Protein AF-A0A971W0V7-F1 (afdb_monomer)

Structure (mmCIF, N/CA/C/O backbone):
data_AF-A0A971W0V7-F1
#
_entry.id   AF-A0A971W0V7-F1
#
loop_
_atom_site.group_PDB
_atom_site.id
_atom_site.type_symbol
_atom_site.label_atom_id
_atom_site.label_alt_id
_atom_site.label_comp_id
_atom_site.label_asym_id
_atom_site.label_entity_id
_atom_site.label_seq_id
_atom_site.pdbx_PDB_ins_code
_atom_site.Cartn_x
_atom_site.Cartn_y
_atom_site.Cartn_z
_atom_site.occupancy
_atom_site.B_iso_or_equiv
_atom_site.auth_seq_id
_atom_site.auth_comp_id
_atom_site.auth_asym_id
_atom_site.auth_atom_id
_atom_site.pdbx_PDB_model_num
ATOM 1 N N . ASP A 1 1 ? -8.058 -4.081 -15.579 1.00 74.81 1 ASP A N 1
ATOM 2 C CA . ASP A 1 1 ? -6.593 -4.153 -15.419 1.00 74.81 1 ASP A CA 1
ATOM 3 C C . ASP A 1 1 ? -6.199 -4.548 -14.016 1.00 74.81 1 ASP A C 1
ATOM 5 O O . ASP A 1 1 ? -6.990 -4.380 -13.095 1.00 74.81 1 ASP A O 1
ATOM 9 N N . LYS A 1 2 ? -5.006 -5.125 -13.870 1.00 86.19 2 LYS A N 1
ATOM 10 C CA . LYS A 1 2 ? -4.454 -5.569 -12.589 1.00 86.19 2 LYS A CA 1
ATOM 11 C C . LYS A 1 2 ? -3.253 -4.693 -12.241 1.00 86.19 2 LYS A C 1
ATOM 13 O O . LYS A 1 2 ? -2.432 -4.404 -13.107 1.00 86.19 2 LYS A O 1
ATOM 18 N N . ILE A 1 3 ? -3.159 -4.311 -10.973 1.00 90.88 3 ILE A N 1
ATOM 19 C CA . ILE A 1 3 ? -2.002 -3.635 -10.384 1.00 90.88 3 ILE A CA 1
ATOM 20 C C . ILE A 1 3 ? -1.485 -4.544 -9.269 1.00 90.88 3 ILE A C 1
ATOM 22 O O . ILE A 1 3 ? -2.279 -5.133 -8.534 1.00 90.88 3 ILE A O 1
ATOM 26 N N . VAL A 1 4 ? -0.169 -4.703 -9.171 1.00 92.88 4 VAL A N 1
ATOM 27 C CA . VAL A 1 4 ? 0.490 -5.434 -8.083 1.00 92.88 4 VAL A CA 1
ATOM 28 C C . VAL A 1 4 ? 1.220 -4.430 -7.205 1.00 92.88 4 VAL A C 1
ATOM 30 O O . VAL A 1 4 ? 1.964 -3.588 -7.703 1.00 92.88 4 VAL A O 1
ATOM 33 N N . VAL A 1 5 ? 1.002 -4.518 -5.897 1.00 92.75 5 VAL A N 1
ATOM 34 C CA . VAL A 1 5 ? 1.614 -3.628 -4.908 1.00 92.75 5 VAL A CA 1
ATOM 35 C C . VAL A 1 5 ? 2.413 -4.471 -3.929 1.00 92.75 5 VAL A C 1
ATOM 37 O O . VAL A 1 5 ? 1.881 -5.416 -3.348 1.00 92.75 5 VAL A O 1
ATOM 40 N N . PHE A 1 6 ? 3.680 -4.120 -3.742 1.00 91.19 6 PHE A N 1
ATOM 41 C CA . PHE A 1 6 ? 4.537 -4.716 -2.727 1.00 91.19 6 PHE A CA 1
ATOM 42 C C . PHE A 1 6 ? 4.495 -3.850 -1.472 1.00 91.19 6 PHE A C 1
ATOM 44 O O . PHE A 1 6 ? 4.894 -2.687 -1.498 1.00 91.19 6 PHE A O 1
ATOM 51 N N . THR A 1 7 ? 3.983 -4.413 -0.378 1.00 89.25 7 THR A N 1
ATOM 52 C CA . THR A 1 7 ? 3.743 -3.644 0.847 1.00 89.25 7 THR A CA 1
ATOM 53 C C . THR A 1 7 ? 4.962 -3.507 1.741 1.00 89.25 7 THR A C 1
ATOM 55 O O . THR A 1 7 ? 5.034 -2.528 2.466 1.00 89.25 7 THR A O 1
ATOM 58 N N . GLY A 1 8 ? 5.924 -4.436 1.703 1.00 87.88 8 GLY A N 1
ATOM 59 C CA . GLY A 1 8 ? 7.095 -4.391 2.590 1.00 87.88 8 GLY A CA 1
ATOM 60 C C . GLY A 1 8 ? 6.697 -4.115 4.047 1.00 87.88 8 GLY A C 1
ATOM 61 O O . GLY A 1 8 ? 5.829 -4.802 4.582 1.00 87.88 8 GLY A O 1
ATOM 62 N N . ASP A 1 9 ? 7.272 -3.057 4.623 1.00 87.81 9 ASP A N 1
ATOM 63 C CA . ASP A 1 9 ? 7.015 -2.579 5.991 1.00 87.81 9 ASP A CA 1
ATOM 64 C C . ASP A 1 9 ? 5.927 -1.483 6.077 1.00 87.81 9 ASP A C 1
ATOM 66 O O . ASP A 1 9 ? 5.901 -0.700 7.030 1.00 87.81 9 ASP A O 1
ATOM 70 N N . ALA A 1 10 ? 5.048 -1.371 5.076 1.00 93.56 10 ALA A N 1
ATOM 71 C CA . ALA A 1 10 ? 4.006 -0.346 5.036 1.00 93.56 10 ALA A CA 1
ATOM 72 C C . ALA A 1 10 ? 3.074 -0.397 6.254 1.00 93.56 10 ALA A C 1
ATOM 74 O O . ALA A 1 10 ? 2.693 -1.458 6.753 1.00 93.56 10 ALA A O 1
ATOM 75 N N . GLU A 1 11 ? 2.634 0.784 6.684 1.00 95.69 11 GLU A N 1
ATOM 76 C CA . GLU A 1 11 ? 1.638 0.918 7.737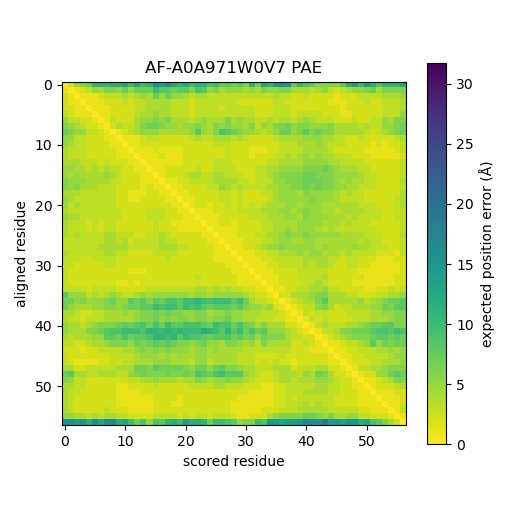 1.00 95.69 11 GLU A CA 1
ATOM 77 C C . GLU A 1 11 ? 0.259 0.470 7.224 1.00 95.69 11 GLU A C 1
ATOM 79 O O . GLU A 1 11 ? -0.277 1.044 6.276 1.00 95.69 11 GLU A O 1
ATOM 84 N N . LEU A 1 12 ? -0.324 -0.548 7.856 1.00 96.00 12 LEU A N 1
ATOM 85 C CA . LEU A 1 12 ? -1.657 -1.064 7.543 1.00 96.00 12 LEU A CA 1
ATOM 86 C C . LEU A 1 12 ? -2.658 -0.557 8.584 1.00 96.00 12 LEU A C 1
ATOM 88 O O . LEU A 1 12 ? -2.550 -0.895 9.766 1.00 96.00 12 LEU A O 1
ATOM 92 N N . VAL A 1 13 ? -3.637 0.236 8.149 1.00 96.81 13 VAL A N 1
ATOM 93 C CA . VAL A 1 13 ? -4.710 0.757 9.012 1.00 96.81 13 VAL A CA 1
ATOM 94 C C . VAL A 1 13 ? -6.079 0.635 8.349 1.00 96.81 13 VAL A C 1
ATOM 96 O O . VAL A 1 13 ? -6.174 0.493 7.133 1.00 96.81 13 VAL A O 1
ATOM 99 N N . ASN A 1 14 ? -7.149 0.714 9.132 1.00 95.81 14 ASN A N 1
ATOM 100 C CA . ASN A 1 14 ? -8.501 0.920 8.614 1.00 95.81 14 ASN A CA 1
ATOM 101 C C . ASN A 1 14 ? -8.811 2.419 8.428 1.00 95.81 14 ASN A C 1
ATOM 103 O O . ASN A 1 14 ? -8.002 3.288 8.772 1.00 95.81 14 ASN A O 1
ATOM 107 N N . ALA A 1 15 ? -9.994 2.727 7.896 1.00 94.00 15 ALA A N 1
ATOM 108 C CA . ALA A 1 15 ? -10.468 4.096 7.688 1.00 94.00 15 ALA A CA 1
ATOM 109 C C . ALA A 1 15 ? -10.528 4.943 8.980 1.00 94.00 15 ALA A C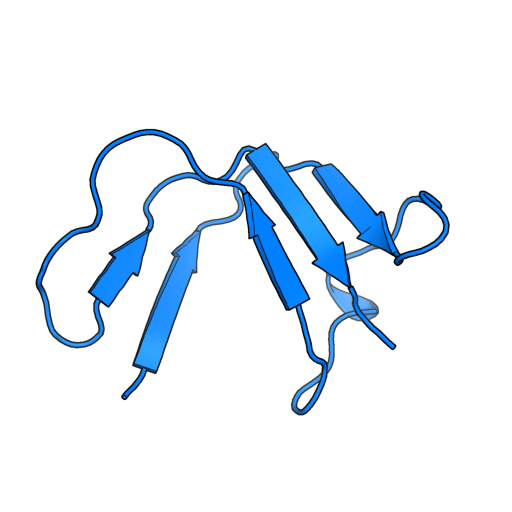 1
ATOM 111 O O . ALA A 1 15 ? -10.413 6.166 8.919 1.00 94.00 15 ALA A O 1
ATOM 112 N N . GLU A 1 16 ? -10.645 4.307 10.147 1.00 93.38 16 GLU A N 1
ATOM 113 C CA . GLU A 1 16 ? -10.651 4.957 11.465 1.00 93.38 16 GLU A CA 1
ATOM 114 C C . GLU A 1 16 ? -9.236 5.197 12.029 1.00 93.38 16 GLU A C 1
ATOM 116 O O . GLU A 1 16 ? -9.078 5.791 13.094 1.00 93.38 16 GLU A O 1
ATOM 121 N N . GLY A 1 17 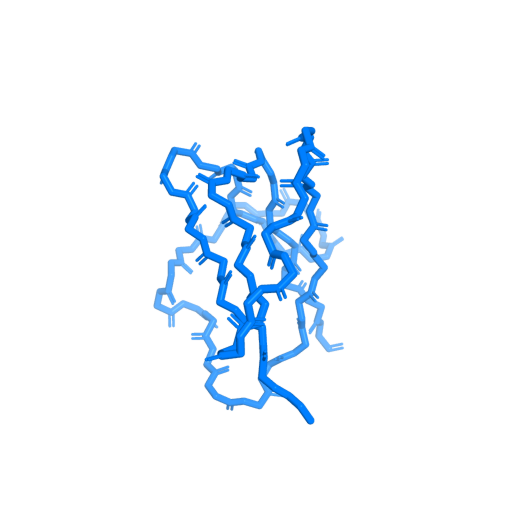? -8.191 4.743 11.328 1.00 92.81 17 GLY A N 1
ATOM 122 C CA . GLY A 1 17 ? -6.798 4.846 11.770 1.00 92.81 17 GLY A CA 1
ATOM 123 C C . GLY A 1 17 ? -6.363 3.751 12.749 1.00 92.81 17 GLY A C 1
ATOM 124 O O . GLY A 1 17 ? -5.269 3.829 13.307 1.00 92.81 17 GLY A O 1
ATOM 125 N N . THR A 1 18 ? -7.181 2.718 12.952 1.00 95.19 18 THR A N 1
ATOM 126 C CA . THR A 1 18 ? -6.822 1.545 13.756 1.00 95.19 18 THR A CA 1
ATOM 127 C C . THR A 1 18 ? -5.894 0.637 12.963 1.00 95.19 18 THR A C 1
ATOM 129 O O . THR A 1 18 ? -6.148 0.349 11.795 1.00 95.19 18 THR A O 1
ATOM 132 N N . LYS A 1 19 ? -4.817 0.163 13.599 1.00 95.75 19 LYS A N 1
ATOM 133 C CA . LYS A 1 19 ? -3.867 -0.763 12.978 1.00 95.75 19 LYS A CA 1
ATOM 134 C C . LYS A 1 19 ? -4.538 -2.101 12.671 1.00 95.75 19 LYS A C 1
ATOM 136 O O . LYS A 1 19 ? -5.162 -2.688 13.551 1.00 95.75 19 LYS A O 1
ATOM 141 N N . ILE A 1 20 ? -4.344 -2.585 11.450 1.00 95.62 20 ILE A N 1
ATOM 142 C CA . ILE A 1 20 ? -4.850 -3.880 10.984 1.00 95.62 20 ILE A CA 1
ATOM 143 C C . ILE A 1 20 ? -3.700 -4.761 10.496 1.00 95.62 20 ILE A C 1
ATOM 145 O O . ILE A 1 20 ? -2.535 -4.355 10.454 1.00 95.62 20 ILE A O 1
ATOM 149 N N . THR A 1 21 ? -4.040 -5.984 10.121 1.00 94.00 21 THR A N 1
ATOM 150 C CA . THR A 1 21 ? -3.134 -6.970 9.544 1.00 94.00 21 THR A CA 1
ATOM 151 C C . THR A 1 21 ? -3.538 -7.302 8.110 1.00 94.00 21 THR A C 1
ATOM 153 O O . THR A 1 21 ? -4.628 -6.968 7.650 1.00 94.00 21 THR A O 1
ATOM 156 N N . MET A 1 22 ? -2.657 -7.989 7.384 1.00 90.69 22 MET A N 1
ATOM 157 C CA . MET A 1 22 ? -2.973 -8.466 6.033 1.00 90.69 22 MET A CA 1
ATOM 158 C C . MET A 1 22 ? -4.147 -9.442 6.003 1.00 90.69 22 MET A C 1
ATOM 160 O O . MET A 1 22 ? -4.852 -9.510 4.999 1.00 90.69 22 MET A O 1
ATOM 164 N N . ASP A 1 23 ? -4.382 -10.167 7.097 1.00 93.31 23 ASP A N 1
ATOM 165 C CA . ASP A 1 23 ? -5.505 -11.090 7.196 1.00 93.31 23 ASP A CA 1
ATOM 166 C C . ASP A 1 23 ? -6.852 -10.361 7.213 1.00 93.31 23 ASP A C 1
ATOM 168 O O . ASP A 1 23 ? -7.858 -10.970 6.859 1.00 93.31 23 ASP A O 1
ATOM 172 N N . ASP A 1 24 ? -6.896 -9.074 7.552 1.00 92.81 24 ASP A N 1
ATOM 173 C CA . ASP A 1 24 ? -8.129 -8.281 7.546 1.00 92.81 24 ASP A CA 1
ATOM 174 C C . ASP A 1 24 ? -8.525 -7.836 6.126 1.00 92.81 24 ASP A C 1
ATOM 176 O O . ASP A 1 24 ? -9.700 -7.605 5.842 1.00 92.81 24 ASP A O 1
ATOM 180 N N . ILE A 1 25 ? -7.565 -7.778 5.196 1.00 92.62 25 ILE A N 1
ATOM 181 C CA . ILE A 1 25 ? -7.804 -7.405 3.798 1.00 92.62 25 ILE A CA 1
ATOM 182 C C . ILE A 1 25 ? -8.236 -8.650 3.023 1.00 92.62 25 ILE A C 1
ATOM 184 O O . ILE A 1 25 ? -7.456 -9.579 2.800 1.00 92.62 25 ILE A O 1
ATOM 188 N N . LYS A 1 26 ? -9.493 -8.678 2.579 1.00 94.06 26 LYS A N 1
ATOM 189 C CA . LYS A 1 26 ? -10.064 -9.814 1.848 1.00 94.06 26 LYS A CA 1
ATOM 190 C C . LYS A 1 26 ? -10.296 -9.475 0.381 1.00 94.06 26 LYS A C 1
ATOM 192 O O . LYS A 1 26 ? -10.302 -8.323 -0.046 1.00 94.06 26 LYS A O 1
ATOM 197 N N . VAL A 1 27 ? -10.497 -10.515 -0.424 1.00 92.69 27 VAL A N 1
ATOM 198 C CA . VAL A 1 27 ? -10.915 -10.337 -1.817 1.00 92.69 27 VAL A CA 1
ATOM 199 C C . VAL A 1 27 ? -12.248 -9.591 -1.837 1.00 92.69 27 VAL A C 1
ATOM 201 O O . VAL A 1 27 ? -13.198 -10.009 -1.181 1.00 92.69 27 VAL A O 1
ATOM 204 N N . GLY A 1 28 ? -12.304 -8.500 -2.598 1.00 93.12 28 GLY A N 1
ATOM 205 C CA . GLY A 1 28 ? -13.465 -7.610 -2.665 1.00 93.12 28 GLY A CA 1
ATOM 206 C C . GLY A 1 28 ? -13.363 -6.378 -1.764 1.00 93.12 28 GLY A C 1
ATOM 207 O O . GLY A 1 28 ? -14.120 -5.438 -1.982 1.00 93.12 28 GLY A O 1
ATOM 208 N N . SER A 1 29 ? -12.417 -6.338 -0.820 1.00 93.62 29 SER A N 1
ATOM 209 C CA . SER A 1 29 ? -12.139 -5.137 -0.031 1.00 93.62 29 SER A CA 1
ATOM 210 C C . SER A 1 29 ? -11.640 -3.994 -0.915 1.00 93.62 29 SER A C 1
ATOM 212 O O . SER A 1 29 ? -10.837 -4.200 -1.830 1.00 93.62 29 SER A O 1
ATOM 214 N N . SER A 1 30 ? -12.076 -2.777 -0.597 1.00 94.94 30 SER A N 1
ATOM 215 C CA . SER A 1 30 ? -11.523 -1.560 -1.184 1.00 94.94 30 SER A CA 1
ATOM 216 C C . SER A 1 30 ? -10.349 -1.091 -0.335 1.00 94.94 30 SER A C 1
ATOM 218 O O . SER A 1 30 ? -10.417 -1.079 0.887 1.00 94.94 30 SER A O 1
ATOM 220 N N . VAL A 1 31 ? -9.241 -0.713 -0.966 1.00 94.62 31 VAL A N 1
ATOM 221 C CA . VAL A 1 31 ? -8.068 -0.204 -0.249 1.00 94.62 31 VAL A CA 1
ATOM 222 C C . VAL A 1 31 ? -7.541 1.050 -0.922 1.00 94.62 31 VAL A C 1
ATOM 224 O O . VAL A 1 31 ? -7.565 1.172 -2.147 1.00 94.62 31 VAL A O 1
ATOM 227 N N . GLN A 1 32 ? -7.018 1.968 -0.121 1.00 95.19 32 GLN A N 1
ATOM 228 C CA . GLN A 1 32 ? -6.260 3.114 -0.592 1.00 95.19 32 GLN A CA 1
ATOM 229 C C . GLN A 1 32 ? -4.775 2.883 -0.327 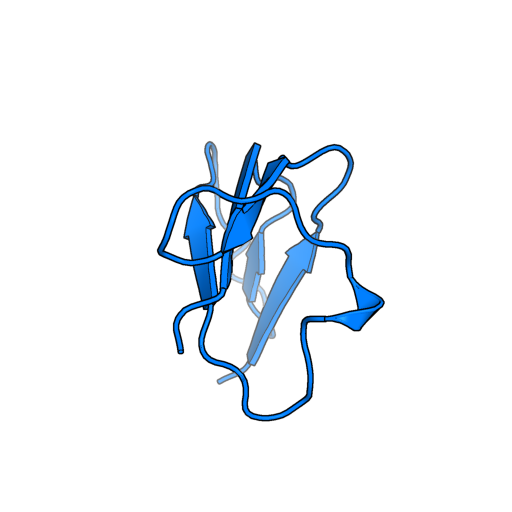1.00 95.19 32 GLN A C 1
ATOM 231 O O . GLN A 1 32 ? -4.354 2.666 0.809 1.00 95.19 32 GLN A O 1
ATOM 236 N N . ILE A 1 33 ? -3.976 2.942 -1.390 1.00 94.38 33 ILE A N 1
ATOM 237 C CA . ILE A 1 33 ? -2.529 2.735 -1.333 1.00 94.38 33 ILE A CA 1
ATOM 238 C C . ILE A 1 33 ? -1.827 4.085 -1.432 1.00 94.38 33 ILE A C 1
ATOM 240 O O . ILE A 1 33 ? -2.019 4.823 -2.397 1.00 94.38 33 ILE A O 1
ATOM 244 N N . PHE A 1 34 ? -0.971 4.378 -0.459 1.00 94.38 34 PHE A N 1
ATOM 245 C CA . PHE A 1 34 ? -0.084 5.532 -0.470 1.00 94.38 34 PHE A CA 1
ATOM 246 C C . PHE A 1 34 ? 1.334 5.063 -0.774 1.00 94.38 34 PHE A C 1
ATOM 248 O O . PHE A 1 34 ? 1.947 4.315 -0.005 1.00 94.38 34 PHE A O 1
ATOM 255 N N . TYR A 1 35 ? 1.851 5.500 -1.913 1.00 92.81 35 TYR A N 1
ATOM 256 C CA . TYR A 1 35 ? 3.159 5.110 -2.415 1.00 92.81 35 TYR A CA 1
ATOM 257 C C . TYR A 1 35 ? 3.984 6.337 -2.785 1.00 92.81 35 TYR A C 1
ATOM 259 O O . TYR A 1 35 ? 3.461 7.432 -2.991 1.00 92.81 35 TYR A O 1
ATOM 267 N N . SER A 1 36 ? 5.294 6.142 -2.855 1.00 88.38 36 SER A N 1
ATOM 268 C CA . SER A 1 36 ? 6.244 7.130 -3.350 1.00 88.38 36 SER A CA 1
ATOM 269 C C . SER A 1 36 ? 7.133 6.487 -4.413 1.00 88.38 36 SER A C 1
ATOM 271 O O . SER A 1 36 ? 7.319 5.271 -4.436 1.00 88.38 36 SER A O 1
ATOM 273 N N . GLY A 1 37 ? 7.665 7.303 -5.324 1.00 85.19 37 GLY A N 1
ATOM 274 C CA . GLY A 1 37 ? 8.496 6.827 -6.430 1.00 85.19 37 GLY A CA 1
ATOM 275 C C . GLY A 1 37 ? 7.705 6.473 -7.692 1.00 85.19 37 GLY A C 1
ATOM 276 O O . GLY A 1 37 ? 6.591 6.949 -7.907 1.00 85.19 37 GLY A O 1
ATOM 277 N N . GLY A 1 38 ? 8.336 5.693 -8.570 1.00 86.38 38 GLY A N 1
ATOM 278 C CA . GLY A 1 38 ? 7.794 5.343 -9.882 1.00 86.38 38 GLY A CA 1
ATOM 279 C C . GLY A 1 38 ? 6.901 4.103 -9.861 1.00 86.38 38 GLY A C 1
ATOM 280 O O . GLY A 1 38 ? 7.101 3.189 -9.061 1.00 86.38 38 GLY A O 1
ATOM 281 N N . ILE A 1 39 ? 5.950 4.058 -10.793 1.00 90.12 39 ILE A N 1
ATOM 282 C CA . ILE A 1 39 ? 5.188 2.852 -11.130 1.00 90.12 39 ILE A CA 1
ATOM 283 C C . ILE A 1 39 ? 5.858 2.21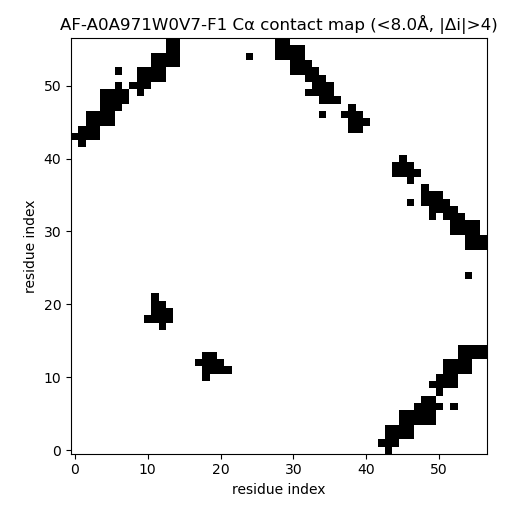9 -12.346 1.00 90.12 39 ILE A C 1
ATOM 285 O O . ILE A 1 39 ? 6.135 2.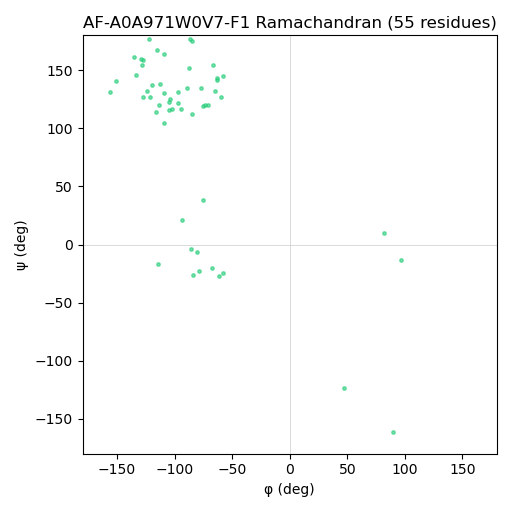910 -13.326 1.00 90.12 39 ILE A O 1
ATOM 289 N N . ALA A 1 40 ? 6.118 0.915 -12.303 1.00 90.50 40 ALA A N 1
ATOM 290 C CA . ALA A 1 40 ? 6.569 0.204 -13.490 1.00 90.50 40 ALA A CA 1
ATOM 291 C C . ALA A 1 40 ? 5.379 -0.002 -14.435 1.00 90.50 40 ALA A C 1
ATOM 293 O O . ALA A 1 40 ? 4.414 -0.681 -14.080 1.00 90.50 40 ALA A O 1
ATOM 294 N N . GLU A 1 41 ? 5.475 0.545 -15.646 1.00 86.94 41 GLU A N 1
ATOM 295 C CA . GLU A 1 41 ? 4.468 0.443 -16.716 1.00 86.94 41 GLU A CA 1
ATOM 296 C C . GLU A 1 41 ? 4.472 -0.939 -17.406 1.00 86.94 41 GLU A C 1
ATOM 298 O O . GLU A 1 41 ? 4.345 -1.061 -18.622 1.00 86.94 41 GLU A O 1
ATOM 303 N N . SER A 1 42 ? 4.670 -2.011 -16.635 1.00 86.88 42 SER A N 1
ATOM 304 C CA . SER A 1 42 ? 4.525 -3.389 -17.104 1.00 86.88 42 SER A CA 1
ATOM 305 C C . SER A 1 42 ? 3.064 -3.843 -17.022 1.00 86.88 42 SER A C 1
ATOM 307 O O . SER A 1 42 ? 2.194 -3.119 -16.539 1.00 86.88 42 SER A O 1
ATOM 309 N N . TYR A 1 43 ? 2.771 -5.052 -17.510 1.00 84.12 43 TYR A N 1
ATOM 310 C CA . TYR A 1 43 ? 1.452 -5.665 -17.360 1.00 84.12 43 TYR A CA 1
ATOM 311 C C . TYR A 1 43 ? 1.548 -6.940 -16.506 1.00 84.12 43 TYR A C 1
ATOM 313 O O . TYR A 1 43 ? 2.170 -7.907 -16.954 1.00 84.12 43 TYR A O 1
ATOM 321 N N . PRO A 1 44 ? 0.945 -6.990 -15.299 1.00 90.00 44 PRO A N 1
ATOM 322 C CA . PRO A 1 44 ? 0.269 -5.893 -14.593 1.00 90.00 44 PRO A CA 1
ATOM 323 C C . PRO A 1 44 ? 1.236 -4.786 -14.159 1.00 90.00 44 PRO A C 1
ATOM 325 O O . PRO A 1 44 ? 2.408 -5.074 -13.923 1.00 90.00 44 PRO A O 1
ATOM 328 N N . ALA A 1 45 ? 0.727 -3.561 -13.992 1.00 92.06 45 ALA A N 1
ATOM 329 C CA . ALA A 1 45 ? 1.525 -2.448 -13.482 1.00 92.06 45 ALA A CA 1
ATOM 330 C C . ALA A 1 45 ? 1.977 -2.744 -12.049 1.00 92.06 45 ALA A C 1
ATOM 332 O O . ALA A 1 45 ? 1.226 -3.347 -11.273 1.00 92.06 45 ALA A O 1
ATOM 333 N N . GLN A 1 46 ? 3.196 -2.340 -11.696 1.00 93.25 46 GLN A N 1
ATOM 334 C CA . GLN A 1 46 ? 3.795 -2.709 -10.410 1.00 93.25 46 GLN A CA 1
ATOM 335 C C . GLN A 1 46 ? 4.225 -1.487 -9.608 1.00 93.25 46 GLN A C 1
ATOM 337 O O . GLN A 1 46 ? 4.917 -0.604 -10.116 1.00 93.25 46 GLN A O 1
ATOM 342 N N . ILE A 1 47 ? 3.845 -1.481 -8.332 1.00 92.50 47 ILE A N 1
ATOM 343 C CA . ILE A 1 47 ? 4.273 -0.512 -7.325 1.00 92.50 47 ILE A CA 1
ATOM 344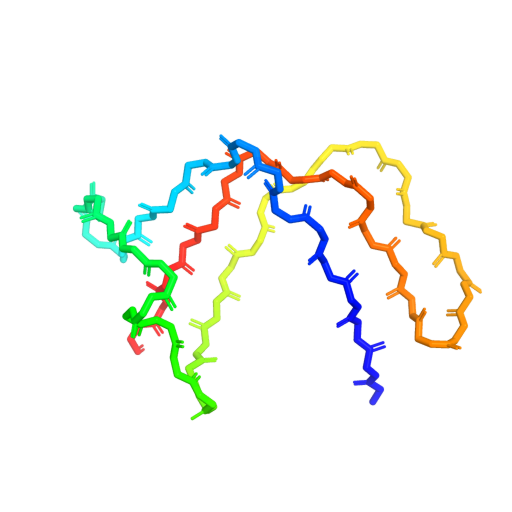 C C . ILE A 1 47 ? 5.202 -1.250 -6.358 1.00 92.50 47 ILE A C 1
ATOM 346 O O . ILE A 1 47 ? 4.749 -2.048 -5.540 1.00 92.50 47 ILE A O 1
ATOM 350 N N . ASN A 1 48 ? 6.508 -1.002 -6.476 1.00 88.38 48 ASN A N 1
ATOM 351 C CA . ASN A 1 48 ? 7.545 -1.724 -5.723 1.00 88.38 48 ASN A CA 1
ATOM 352 C C . ASN A 1 48 ? 7.737 -1.232 -4.283 1.00 88.38 48 ASN A C 1
ATOM 354 O O . ASN A 1 48 ? 8.496 -1.837 -3.531 1.00 88.38 48 ASN A O 1
ATOM 358 N N . GLY A 1 49 ? 7.069 -0.149 -3.893 1.00 86.88 49 GLY A N 1
ATOM 359 C CA . GLY A 1 49 ? 7.096 0.334 -2.523 1.00 86.88 49 GLY A CA 1
ATOM 360 C C . GLY A 1 49 ? 5.868 1.169 -2.215 1.00 86.88 49 GLY A C 1
ATOM 361 O O . GLY A 1 49 ? 5.517 2.077 -2.965 1.00 86.88 49 GLY A O 1
ATOM 362 N N . CYS A 1 50 ? 5.229 0.872 -1.094 1.00 92.38 50 CYS A N 1
ATOM 363 C CA . CYS A 1 50 ? 4.262 1.752 -0.466 1.00 92.38 50 CYS A CA 1
ATOM 364 C C . CYS A 1 50 ? 4.653 1.960 0.997 1.00 92.38 50 CYS A C 1
ATOM 366 O O . CYS A 1 50 ? 5.428 1.189 1.559 1.00 92.38 50 CYS A O 1
ATOM 368 N N . TYR A 1 51 ? 4.164 3.041 1.594 1.00 94.25 51 TYR A N 1
ATOM 369 C CA . TYR A 1 51 ? 4.436 3.345 3.001 1.00 94.25 51 TYR A CA 1
ATOM 370 C C . TYR A 1 51 ? 3.175 3.277 3.859 1.00 94.25 51 TYR A C 1
ATOM 372 O O . TYR A 1 51 ? 3.280 3.180 5.079 1.00 94.25 51 TYR A O 1
ATOM 380 N N . LYS A 1 52 ? 1.986 3.301 3.239 1.00 95.00 52 LYS A N 1
ATOM 381 C CA . LYS A 1 52 ? 0.715 3.159 3.945 1.00 95.00 52 LYS A CA 1
ATOM 382 C C . LYS A 1 52 ? -0.361 2.519 3.072 1.00 95.00 52 LYS A C 1
ATOM 384 O O . LYS A 1 52 ? -0.488 2.830 1.887 1.00 95.00 52 LYS A O 1
ATOM 389 N N . VAL A 1 53 ? -1.158 1.658 3.688 1.00 95.62 53 VAL A N 1
ATOM 390 C CA . VAL A 1 53 ? -2.340 1.014 3.119 1.00 95.62 53 VAL A CA 1
ATOM 391 C C . VAL A 1 53 ? -3.510 1.258 4.062 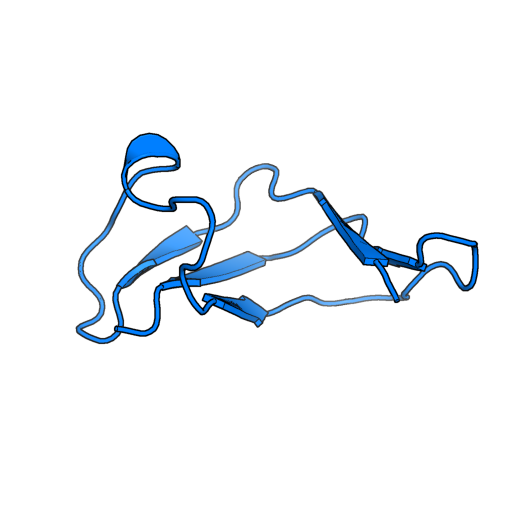1.00 95.62 53 VAL A C 1
ATOM 393 O O . VAL A 1 53 ? -3.413 0.986 5.258 1.00 95.62 53 VAL A O 1
ATOM 396 N N . VAL A 1 54 ? -4.608 1.783 3.524 1.00 97.19 54 VAL A N 1
ATOM 397 C CA . VAL A 1 54 ? -5.844 2.026 4.273 1.00 97.19 54 VAL A CA 1
ATOM 398 C C . VAL A 1 54 ? -6.932 1.106 3.744 1.00 97.19 54 VAL A C 1
ATOM 400 O O . VAL A 1 54 ? -7.263 1.180 2.562 1.00 97.19 54 VAL A O 1
ATOM 403 N N . LEU A 1 55 ? -7.486 0.252 4.600 1.00 96.06 55 LEU A N 1
ATOM 404 C CA . LEU A 1 55 ? -8.697 -0.506 4.300 1.00 96.06 55 LEU A CA 1
ATOM 405 C C . LEU A 1 55 ? -9.901 0.440 4.344 1.00 96.06 55 LEU A C 1
ATOM 407 O O . LEU A 1 55 ? -10.150 1.085 5.364 1.00 96.06 55 LEU A O 1
ATOM 411 N N . LEU A 1 56 ? -10.594 0.540 3.213 1.00 92.50 56 LEU A N 1
ATOM 412 C CA . LEU A 1 56 ? -11.831 1.289 3.053 1.00 92.50 56 LEU A CA 1
ATOM 413 C C . LEU A 1 56 ? -12.987 0.291 3.184 1.00 92.50 56 LEU A C 1
ATOM 415 O O . LEU A 1 56 ? -13.022 -0.692 2.437 1.00 92.50 56 LEU A O 1
ATOM 419 N N . ASP A 1 57 ? -13.876 0.536 4.144 1.00 75.62 57 ASP A N 1
ATOM 420 C CA . ASP A 1 57 ? -15.120 -0.227 4.319 1.00 75.62 57 ASP A CA 1
ATOM 421 C C . ASP A 1 57 ? -16.079 -0.043 3.132 1.00 75.62 57 ASP A C 1
ATOM 423 O O . ASP A 1 57 ? -16.230 1.108 2.651 1.00 75.62 57 ASP A O 1
#

Nearest PDB structures (foldseek):
  6to1-assembly1_A  TM=2.539E-01  e=4.253E+00  Porphyromonas gingivalis ATCC 33277

Mean predicted aligned error: 3.56 Å

Solvent-accessible surface area (backbone atoms only — not comparable to full-atom values): 3519 Å² total; per-residue (Å²): 139,57,75,47,74,41,48,89,89,34,46,41,23,35,78,87,67,49,79,56,56,75,86,75,64,50,94,87,60,47,70,49,78,44,64,68,86,75,69,45,92,49,90,57,30,34,32,81,44,34,58,34,38,32,40,42,133

Foldseek 3Di:
DDEEEDEVQAFEEEPVRHGDDPVVDDVVWDKDFAADDDWQPDVVIYGDYTRYMYTYD

pLDDT: mean 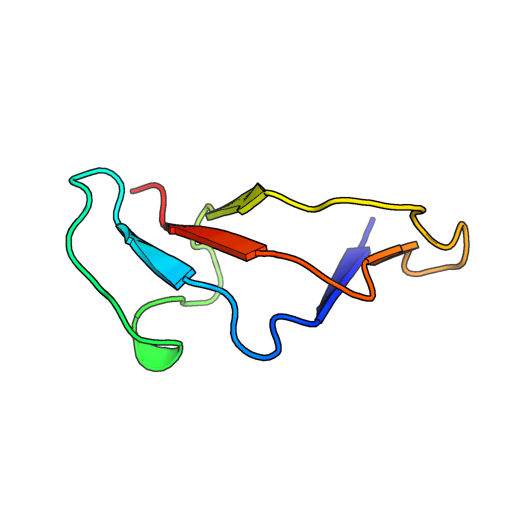91.61, std 4.45, range [74.81, 97.19]

Sequence (57 aa):
DKIVVFTGDAELVNAEGTKITMDDIKVGSSVQIFYSGGIAESYPAQINGCYKVVLLD

Secondary structure (DSSP, 8-state):
--EEE--TTPEEEETTS-B--GGG--TT-EEEEEE-SPPB-SSSEEE--EEEEEEE-

Radius of gyration: 11.53 Å; Cα contacts (8 Å, |Δi|>4): 105; chains: 1; bounding box: 24×18×31 Å